Protein AF-A0A926VTE9-F1 (afdb_monomer_lite)

Foldseek 3Di:
DDDDDDDDDPDPPPPVVVVVVVVVVVVVVVDLPWDKWKWFWPDWDFDPVPATTWTWIATPVGDIDIDGPPQDPVNNVQCVVQVVPVRMKMFTDSDDDCVSVVPVPPIHHDD

Sequence (111 aa):
MTKQKSPNNQQDQTLHSSAEALEASQAREAGSQFEWHTGRIIRLGHFEIAGGRQVTIIWDEGGVMSQQGEITDEQWEIFKLAFMTTGRLAVLSDQEGEKWMRDYRFLEVIR

Radius of gyration: 24.82 Å; chains: 1; bounding box: 50×41×81 Å

pLDDT: mean 79.17, std 21.94, range [33.84, 98.06]

Secondary structure (DSSP, 8-state):
-----PPP--SSHHHHHHHHHHHHHHHHHT----EEEEEEEEEEEEETTTTEEEEEEEETTS-EEEEES---HHHHHHHHHHHHTTSEEEEEE--TTTGGGG-TTSEEE--

Structure (mmCIF, N/CA/C/O backbone):
data_AF-A0A926VTE9-F1
#
_entry.id   AF-A0A926VTE9-F1
#
loop_
_atom_site.group_PDB
_atom_site.id
_atom_site.type_symbol
_atom_site.label_atom_id
_atom_site.label_alt_id
_atom_site.label_comp_id
_atom_site.label_asym_id
_atom_site.label_entity_id
_atom_site.label_seq_id
_atom_site.pdbx_PDB_ins_code
_atom_site.Cartn_x
_atom_site.Cartn_y
_atom_site.Cartn_z
_atom_site.occupancy
_atom_site.B_iso_or_equiv
_atom_site.auth_seq_id
_atom_site.auth_comp_id
_atom_site.auth_asym_id
_atom_site.auth_atom_id
_atom_site.pdbx_PDB_model_num
ATOM 1 N N . MET A 1 1 ? -34.896 27.166 63.805 1.00 34.34 1 MET A N 1
ATOM 2 C CA . MET A 1 1 ? -35.304 28.311 62.953 1.00 34.34 1 MET A CA 1
ATOM 3 C C . MET A 1 1 ? -34.036 29.129 62.695 1.00 34.34 1 MET A C 1
ATOM 5 O O . MET A 1 1 ? -33.396 29.446 63.678 1.00 34.34 1 MET A O 1
ATOM 9 N N . THR A 1 2 ? -33.524 29.419 61.493 1.00 37.31 2 THR A N 1
ATOM 10 C CA . THR A 1 2 ? -34.094 29.373 60.137 1.00 37.31 2 THR A CA 1
ATOM 11 C C . THR A 1 2 ? -32.965 29.408 59.085 1.00 37.31 2 THR A C 1
ATOM 13 O O . THR A 1 2 ? -32.093 30.262 59.152 1.00 37.31 2 THR A O 1
ATOM 16 N N . LYS A 1 3 ? -33.042 28.459 58.142 1.00 34.56 3 LYS A N 1
ATOM 17 C CA . LYS A 1 3 ? -32.695 28.429 56.702 1.00 34.56 3 LYS A CA 1
ATOM 18 C C . LYS A 1 3 ? -31.536 29.263 56.108 1.00 34.56 3 LYS A C 1
ATOM 20 O O . LYS A 1 3 ? -31.559 30.489 56.086 1.00 34.56 3 LYS A O 1
ATOM 25 N N . GLN A 1 4 ? -30.658 28.511 55.430 1.00 40.50 4 GLN A N 1
ATOM 26 C CA . GLN A 1 4 ? -29.843 28.879 54.263 1.00 40.50 4 GLN A CA 1
ATOM 27 C C . GLN A 1 4 ? -30.637 29.651 53.190 1.00 40.50 4 GLN A C 1
ATOM 29 O O . GLN A 1 4 ? -31.796 29.332 52.917 1.00 40.50 4 GLN A O 1
ATOM 34 N N . LYS A 1 5 ? -29.966 30.583 52.501 1.00 34.06 5 LYS A N 1
ATOM 35 C CA . LYS A 1 5 ? -30.336 31.056 51.159 1.00 34.06 5 LYS A CA 1
ATOM 36 C C . LYS A 1 5 ? -29.174 30.772 50.205 1.00 34.06 5 LYS A C 1
ATOM 38 O O . LYS A 1 5 ? -28.068 31.258 50.418 1.00 34.06 5 LYS A O 1
ATOM 43 N N . SER A 1 6 ? -29.453 29.950 49.200 1.00 33.84 6 SER A N 1
ATOM 44 C CA . SER A 1 6 ? -28.560 29.540 48.114 1.00 33.84 6 SER A CA 1
ATOM 45 C C . SER A 1 6 ? -28.302 30.682 47.120 1.00 33.84 6 SER A C 1
ATOM 47 O O . SER A 1 6 ? -29.210 31.491 46.901 1.00 33.84 6 SER A O 1
ATOM 49 N N . PRO A 1 7 ? -27.125 30.739 46.469 1.00 39.66 7 PRO A N 1
ATOM 50 C CA . PRO A 1 7 ? -26.907 31.619 45.336 1.00 39.66 7 PRO A CA 1
ATOM 51 C C . PRO A 1 7 ? -27.489 31.033 44.041 1.00 39.66 7 PRO A C 1
ATOM 53 O O . PRO A 1 7 ? -27.451 29.833 43.775 1.00 39.66 7 PRO A O 1
ATOM 56 N N . ASN A 1 8 ? -28.046 31.959 43.274 1.00 47.66 8 ASN A N 1
ATOM 57 C CA . ASN A 1 8 ? -28.547 31.874 41.913 1.00 47.66 8 ASN A CA 1
ATOM 58 C C . ASN A 1 8 ? -27.418 31.498 40.935 1.00 47.66 8 ASN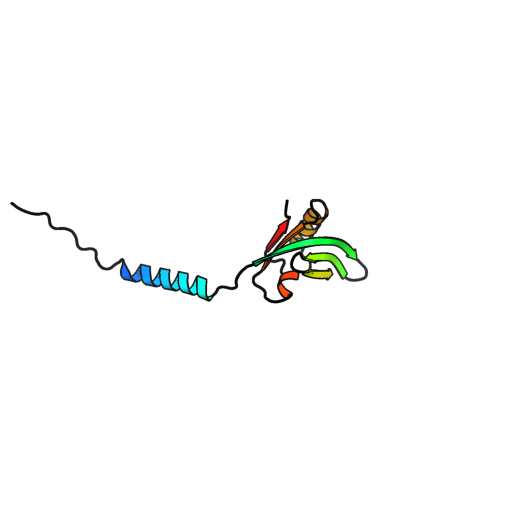 A C 1
ATOM 60 O O . ASN A 1 8 ? -26.433 32.227 40.879 1.00 47.66 8 ASN A O 1
ATOM 64 N N . ASN A 1 9 ? -27.555 30.412 40.166 1.00 41.41 9 ASN A N 1
ATOM 65 C CA . ASN A 1 9 ? -26.737 30.188 38.966 1.00 41.41 9 ASN A CA 1
ATOM 66 C C . ASN A 1 9 ? -27.458 29.248 37.987 1.00 41.41 9 ASN A C 1
ATOM 68 O O . ASN A 1 9 ? -27.152 28.065 37.872 1.00 41.41 9 ASN A O 1
ATOM 72 N N . GLN A 1 10 ? -28.481 29.772 37.317 1.00 45.03 10 GLN A N 1
ATOM 73 C CA . GLN A 1 10 ? -29.238 29.064 36.286 1.00 45.03 10 GLN A CA 1
ATOM 74 C C . GLN A 1 10 ? -29.273 29.944 35.036 1.00 45.03 10 GLN A C 1
ATOM 76 O O . GLN A 1 10 ? -30.275 30.593 34.762 1.00 45.03 10 GLN A O 1
ATOM 81 N N . GLN A 1 11 ? -28.148 30.040 34.323 1.00 46.34 11 GLN A N 1
ATOM 82 C CA . GLN A 1 11 ? -28.125 30.657 32.987 1.00 46.34 11 GLN A CA 1
ATOM 83 C C . GLN A 1 11 ? -26.945 30.235 32.092 1.00 46.34 11 GLN A C 1
ATOM 85 O O . GLN A 1 11 ? -27.033 30.432 30.888 1.00 46.34 11 GLN A O 1
ATOM 90 N N . ASP A 1 12 ? -25.918 29.552 32.614 1.00 44.00 12 ASP A N 1
ATOM 91 C CA . ASP A 1 12 ? -24.767 29.112 31.796 1.00 44.00 12 ASP A CA 1
ATOM 92 C C . ASP A 1 12 ? -24.866 27.691 31.205 1.00 44.00 12 ASP A C 1
ATOM 94 O O . ASP A 1 12 ? -24.082 27.322 30.337 1.00 44.00 12 ASP A O 1
ATOM 98 N N . GLN A 1 13 ? -25.818 26.857 31.634 1.00 46.22 13 GLN A N 1
ATOM 99 C CA . GLN A 1 13 ? -25.789 25.423 31.283 1.00 46.22 13 GLN A CA 1
ATOM 100 C C . GLN A 1 13 ? -26.503 25.055 29.969 1.00 46.22 13 GLN A C 1
ATOM 102 O O . GLN A 1 13 ? -26.255 23.987 29.408 1.00 46.22 13 GLN A O 1
ATOM 107 N N . THR A 1 14 ? -27.369 25.923 29.440 1.00 45.81 14 THR A N 1
ATOM 108 C CA . THR A 1 14 ? -28.173 25.622 28.239 1.00 45.81 14 THR A CA 1
ATOM 109 C C . THR A 1 14 ? -27.521 26.030 26.917 1.00 45.81 14 THR A C 1
ATOM 111 O O . THR A 1 14 ? -27.858 25.452 25.889 1.00 45.81 14 THR A O 1
ATOM 114 N N . LEU A 1 15 ? -26.581 26.983 26.915 1.00 42.84 15 LEU A N 1
ATOM 115 C CA . LEU A 1 15 ? -25.906 27.431 25.686 1.00 42.84 15 LEU A CA 1
ATOM 116 C C . LEU A 1 15 ? -24.766 26.488 25.272 1.00 42.84 15 LEU A C 1
ATOM 118 O O . LEU A 1 15 ? -24.668 26.132 24.100 1.00 42.84 15 LEU A O 1
ATOM 122 N N . HIS A 1 16 ? -23.972 26.013 26.236 1.00 41.97 16 HIS A N 1
ATOM 123 C CA . HIS A 1 16 ? -22.866 25.082 25.980 1.00 41.97 16 HIS A CA 1
ATOM 124 C C . HIS A 1 16 ? -23.344 23.715 25.473 1.00 41.97 16 HIS A C 1
ATOM 126 O O . HIS A 1 16 ? -22.841 23.224 24.467 1.00 41.97 16 HIS A O 1
ATOM 132 N N . SER A 1 17 ? -24.415 23.175 26.066 1.00 48.78 17 SER A N 1
ATOM 133 C CA . SER A 1 17 ? -24.990 21.886 25.653 1.00 48.78 17 SER A CA 1
ATOM 134 C C . SER A 1 17 ? -25.514 21.893 24.209 1.00 48.78 17 SER A C 1
ATOM 136 O O . SER A 1 17 ? -25.524 20.856 23.556 1.00 48.78 17 SER A O 1
ATOM 138 N N . SER A 1 18 ? -25.948 23.053 23.700 1.00 53.38 18 SER A N 1
ATOM 139 C CA . SER A 1 18 ? -26.426 23.204 22.320 1.00 53.38 18 SER A CA 1
ATOM 140 C C . SER A 1 18 ? -25.266 23.300 21.330 1.00 53.38 18 SER A C 1
ATOM 142 O O . SER A 1 18 ? -25.313 22.669 20.279 1.00 53.38 18 SER A O 1
ATOM 144 N N . ALA A 1 19 ? -24.200 24.027 21.685 1.00 54.44 19 ALA A N 1
ATOM 145 C CA . ALA A 1 19 ? -22.995 24.133 20.867 1.00 54.44 19 ALA A CA 1
ATOM 146 C C . ALA A 1 19 ? -22.264 22.786 20.761 1.00 54.44 19 ALA A C 1
ATOM 148 O O . ALA A 1 19 ? -22.000 22.342 19.653 1.00 54.44 19 ALA A O 1
ATOM 149 N N . GLU A 1 20 ? -22.050 22.082 21.877 1.00 51.91 20 GLU A N 1
ATOM 150 C CA . GLU A 1 20 ? -21.415 20.755 21.883 1.00 51.91 20 GLU A CA 1
ATOM 151 C C . GLU A 1 20 ? -22.276 19.697 21.175 1.00 51.91 20 GLU A C 1
ATOM 153 O O . GLU A 1 20 ? -21.745 18.830 20.485 1.00 51.91 20 GLU A O 1
ATOM 158 N N . ALA A 1 21 ? -23.609 19.772 21.278 1.00 51.66 21 ALA A N 1
ATOM 159 C CA . ALA A 1 21 ? -24.502 18.873 20.546 1.00 51.66 21 ALA A CA 1
ATOM 160 C C . ALA A 1 21 ? -24.534 19.170 19.039 1.00 51.66 21 ALA A C 1
ATOM 162 O O . ALA A 1 21 ? -24.610 18.233 18.247 1.00 51.66 21 ALA A O 1
ATOM 163 N N . LEU A 1 22 ? -24.449 20.439 18.629 1.00 51.97 22 LEU A N 1
ATOM 164 C CA . LEU A 1 22 ? -24.323 20.845 17.225 1.00 51.97 22 LEU A CA 1
ATOM 165 C C . LEU A 1 22 ? -22.946 20.506 16.653 1.00 51.97 22 LEU A C 1
ATOM 167 O O . LEU A 1 22 ? -22.871 20.127 15.494 1.00 51.97 22 LEU A O 1
ATOM 171 N N . GLU A 1 23 ? -21.882 20.599 17.445 1.00 52.44 23 GLU A N 1
ATOM 172 C CA . GLU A 1 23 ? -20.511 20.267 17.046 1.00 52.44 23 GLU A CA 1
ATOM 173 C C . GLU A 1 23 ? -20.315 18.745 16.976 1.00 52.44 23 GLU A C 1
ATOM 175 O O . GLU A 1 23 ? -19.758 18.238 16.008 1.00 52.44 23 GLU A O 1
ATOM 180 N N . ALA A 1 24 ? -20.888 17.985 17.917 1.00 52.69 24 ALA A N 1
ATOM 181 C CA . ALA A 1 24 ? -20.933 16.524 17.868 1.00 52.69 24 ALA A CA 1
ATOM 182 C C . ALA A 1 24 ? -21.866 15.994 16.765 1.00 52.69 24 ALA A C 1
ATOM 184 O O . ALA A 1 24 ? -21.597 14.932 16.207 1.00 52.69 24 ALA A O 1
ATOM 185 N N . SER A 1 25 ? -22.948 16.710 16.439 1.00 47.53 25 SER A N 1
ATOM 186 C CA . SER A 1 25 ? -23.824 16.363 15.310 1.00 47.53 25 SER A CA 1
ATOM 187 C C . SER A 1 25 ? -23.177 16.732 13.978 1.00 47.53 25 SER A C 1
ATOM 189 O O . SER A 1 25 ? -23.149 15.885 13.102 1.00 47.53 25 SER A O 1
ATOM 191 N N . GLN A 1 26 ? -22.516 17.887 13.856 1.00 49.59 26 GLN A N 1
ATOM 192 C CA . GLN A 1 26 ? -21.729 18.241 12.666 1.00 49.59 26 GLN A CA 1
ATOM 193 C C . GLN A 1 26 ? -20.512 17.327 12.479 1.00 49.59 26 GLN A C 1
ATOM 195 O O . GLN A 1 26 ? -20.212 16.959 11.351 1.00 49.59 26 GLN A O 1
ATOM 200 N N . ALA A 1 27 ? -19.853 16.878 13.552 1.00 52.09 27 ALA A N 1
ATOM 201 C CA . ALA A 1 27 ? -18.784 15.878 13.482 1.00 52.09 27 ALA A CA 1
ATOM 202 C C . ALA A 1 27 ? -19.296 14.479 13.088 1.00 52.09 27 ALA A C 1
ATOM 204 O O . ALA A 1 27 ? -18.544 13.680 12.536 1.00 52.09 27 ALA A O 1
ATOM 205 N N . ARG A 1 28 ? -20.576 14.177 13.353 1.00 49.19 28 ARG A N 1
ATOM 206 C CA . ARG A 1 28 ? -21.251 12.946 12.908 1.00 49.19 28 ARG A CA 1
ATOM 207 C C . ARG A 1 28 ? -21.836 13.066 11.494 1.00 49.19 28 ARG A C 1
ATOM 209 O O . ARG A 1 28 ? -21.864 12.071 10.781 1.00 49.19 28 ARG A O 1
ATOM 216 N N . GLU A 1 29 ? -22.278 14.257 11.088 1.00 49.06 29 GLU A N 1
ATOM 217 C CA . GLU A 1 29 ? -22.874 14.568 9.777 1.00 49.06 29 GLU A CA 1
ATOM 218 C C . GLU A 1 29 ? -21.825 14.903 8.703 1.00 49.06 29 GLU A C 1
ATOM 220 O O . GLU A 1 29 ? -22.077 14.687 7.523 1.00 49.06 29 GLU A O 1
ATOM 225 N N . ALA A 1 30 ? -20.622 15.340 9.089 1.00 52.25 30 ALA A N 1
ATOM 226 C CA . ALA A 1 30 ? -19.451 15.455 8.210 1.00 52.25 30 ALA A CA 1
ATOM 227 C C . ALA A 1 30 ? -18.680 14.123 8.081 1.00 52.25 30 ALA A C 1
ATOM 229 O O . ALA A 1 30 ? -17.503 14.110 7.722 1.00 52.25 30 ALA A O 1
ATOM 230 N N . GLY A 1 31 ? -19.327 13.013 8.447 1.00 51.53 31 GLY A N 1
ATOM 231 C CA . GLY A 1 31 ? -18.727 11.697 8.606 1.00 51.53 31 GLY A CA 1
ATOM 232 C C . GLY A 1 31 ? -18.428 11.022 7.278 1.00 51.53 31 GLY A C 1
ATOM 233 O O . GLY A 1 31 ? -19.167 10.132 6.860 1.00 51.53 31 GLY A O 1
ATOM 234 N N . SER A 1 32 ? -17.307 11.371 6.655 1.00 63.00 32 SER A N 1
ATOM 235 C CA . SER A 1 32 ? -16.636 10.390 5.815 1.00 63.00 32 SER A CA 1
ATOM 236 C C . SER A 1 32 ? -16.236 9.227 6.736 1.00 63.00 32 SER A C 1
ATOM 238 O O . SER A 1 32 ? -15.462 9.413 7.681 1.00 63.00 32 SER A O 1
ATOM 240 N N . GLN A 1 33 ? -16.850 8.054 6.562 1.00 81.44 33 GLN A N 1
ATOM 241 C CA . GLN A 1 33 ? -16.523 6.885 7.377 1.00 81.44 33 GLN A CA 1
ATOM 242 C C . GLN A 1 33 ? -15.119 6.438 6.990 1.00 81.44 33 GLN A C 1
ATOM 244 O O . GLN A 1 33 ? -14.911 5.889 5.915 1.00 81.44 33 GLN A O 1
ATOM 249 N N . PHE A 1 34 ? -14.145 6.742 7.843 1.00 88.81 34 PHE A N 1
ATOM 250 C CA . PHE A 1 34 ? -12.797 6.236 7.662 1.00 88.81 34 PHE A CA 1
ATOM 251 C C . PHE A 1 34 ? -12.791 4.730 7.921 1.00 88.81 34 PHE A C 1
ATOM 253 O O . PHE A 1 34 ? -13.151 4.280 9.012 1.00 88.81 34 PHE A O 1
ATOM 260 N N . GLU A 1 35 ? -12.345 3.970 6.931 1.00 92.19 35 GLU A N 1
ATOM 261 C CA . GLU A 1 35 ? -12.229 2.521 6.977 1.00 92.19 35 GLU A CA 1
ATOM 262 C C . GLU A 1 35 ? -10.765 2.100 6.823 1.00 92.19 35 GLU A C 1
ATOM 264 O O . GLU A 1 35 ? -9.984 2.704 6.082 1.00 92.19 35 GLU A O 1
ATOM 269 N N . TRP A 1 36 ? -10.382 1.069 7.579 1.00 94.44 36 TRP A N 1
ATOM 270 C CA . TRP A 1 36 ? -9.074 0.438 7.449 1.00 94.44 36 TRP A CA 1
ATOM 271 C C . TRP A 1 36 ? -9.143 -0.653 6.394 1.00 94.44 36 TRP A C 1
ATOM 273 O O . TRP A 1 36 ? -9.915 -1.599 6.538 1.00 94.44 36 TRP A O 1
ATOM 283 N N . HIS A 1 37 ? -8.268 -0.553 5.401 1.00 95.38 37 HIS A N 1
ATOM 284 C CA . HIS A 1 37 ? -8.085 -1.566 4.376 1.00 95.38 37 HIS A CA 1
ATOM 285 C C . HIS A 1 37 ? -6.711 -2.194 4.495 1.00 95.38 37 HIS A C 1
ATOM 287 O O . HIS A 1 37 ? -5.711 -1.492 4.669 1.00 95.38 37 HIS A O 1
ATOM 293 N N . THR A 1 38 ? -6.641 -3.516 4.396 1.00 97.31 38 THR A N 1
ATOM 294 C CA . THR A 1 38 ? -5.391 -4.250 4.631 1.00 97.31 38 THR A CA 1
ATOM 295 C C . THR A 1 38 ? -4.941 -4.990 3.388 1.00 97.31 38 THR A C 1
ATOM 297 O O . THR A 1 38 ? -5.743 -5.501 2.614 1.00 97.31 38 THR A O 1
ATOM 300 N N . GLY A 1 39 ? -3.632 -5.039 3.164 1.00 97.19 39 GLY A N 1
ATOM 301 C CA . GLY A 1 39 ? -3.099 -5.649 1.955 1.00 97.19 39 GLY A CA 1
ATOM 302 C C . GLY A 1 39 ? -1.673 -6.136 2.101 1.00 97.19 39 GLY A C 1
ATOM 303 O O . GLY A 1 39 ? -1.025 -5.995 3.143 1.00 97.19 39 GLY A O 1
ATOM 304 N N . ARG A 1 40 ? -1.176 -6.733 1.020 1.00 97.69 40 ARG A N 1
ATOM 305 C CA . ARG A 1 40 ? 0.172 -7.281 0.918 1.00 97.69 40 ARG A CA 1
ATOM 306 C C . ARG A 1 40 ? 0.897 -6.735 -0.300 1.00 97.69 40 ARG A C 1
ATOM 308 O O . ARG A 1 40 ? 0.421 -6.871 -1.426 1.00 97.69 40 ARG A O 1
ATOM 315 N N . ILE A 1 41 ? 2.098 -6.207 -0.090 1.00 97.44 41 ILE A N 1
ATOM 316 C CA . ILE A 1 41 ? 3.004 -5.846 -1.181 1.00 97.44 41 ILE A CA 1
ATOM 317 C C . ILE A 1 41 ? 3.548 -7.126 -1.804 1.00 97.44 41 ILE A C 1
ATOM 319 O O . ILE A 1 41 ? 4.216 -7.924 -1.145 1.00 97.44 41 ILE A O 1
ATOM 323 N N . ILE A 1 42 ? 3.285 -7.303 -3.094 1.00 96.31 42 ILE A N 1
ATOM 324 C CA . ILE A 1 42 ? 3.799 -8.427 -3.886 1.00 96.31 42 ILE A CA 1
ATOM 325 C C . ILE A 1 42 ? 4.926 -8.013 -4.830 1.00 96.31 42 ILE A C 1
ATOM 327 O O . ILE A 1 42 ? 5.685 -8.862 -5.294 1.00 96.31 42 ILE A O 1
ATOM 331 N N . ARG A 1 43 ? 5.058 -6.713 -5.116 1.00 94.81 43 ARG A N 1
ATOM 332 C CA . ARG A 1 43 ? 6.119 -6.176 -5.968 1.00 94.81 43 ARG A CA 1
ATOM 333 C C . ARG A 1 43 ? 6.518 -4.782 -5.516 1.00 94.81 43 ARG A C 1
ATOM 335 O O . ARG A 1 43 ? 5.657 -3.948 -5.250 1.00 94.81 43 ARG A O 1
ATOM 342 N N . LEU A 1 44 ? 7.821 -4.532 -5.506 1.00 95.44 44 LEU A N 1
ATOM 343 C CA . LEU A 1 44 ? 8.414 -3.233 -5.227 1.00 95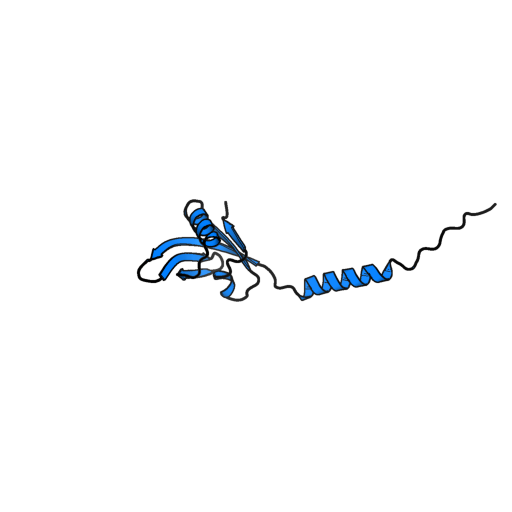.44 44 LEU A CA 1
ATOM 344 C C . LEU A 1 44 ? 9.626 -3.046 -6.150 1.00 95.44 44 LEU A C 1
ATOM 346 O O . LEU A 1 44 ? 10.431 -3.966 -6.290 1.00 95.44 44 LEU A O 1
ATOM 350 N N . GLY A 1 45 ? 9.754 -1.898 -6.814 1.00 92.88 45 GLY A N 1
ATOM 351 C CA . GLY A 1 45 ? 10.872 -1.649 -7.730 1.00 92.88 45 GLY A CA 1
ATOM 352 C C . GLY A 1 45 ? 11.017 -0.194 -8.165 1.00 92.88 45 GLY A C 1
ATOM 353 O O . GLY A 1 45 ? 10.142 0.627 -7.920 1.00 92.88 45 GLY A O 1
ATOM 354 N N . HIS A 1 46 ? 12.131 0.126 -8.821 1.00 88.00 46 HIS A N 1
ATOM 355 C CA . HIS A 1 46 ? 12.396 1.441 -9.404 1.00 88.00 46 HIS A CA 1
ATOM 356 C C . HIS A 1 46 ? 12.742 1.278 -10.887 1.00 88.00 46 HIS A C 1
ATOM 358 O O . HIS A 1 46 ? 13.668 0.538 -11.219 1.00 88.00 46 HIS A O 1
ATOM 364 N N . PHE A 1 47 ? 12.005 1.948 -11.773 1.00 82.00 47 PHE A N 1
ATOM 365 C CA . PHE A 1 47 ? 12.166 1.833 -13.224 1.00 82.00 47 PHE A CA 1
ATOM 366 C C . PHE A 1 47 ? 12.561 3.182 -13.824 1.00 82.00 47 PHE A C 1
ATOM 368 O O . PHE A 1 47 ? 11.727 4.067 -14.009 1.00 82.00 47 PHE A O 1
ATOM 375 N N . GLU A 1 48 ? 13.842 3.332 -14.163 1.00 69.69 48 GLU A N 1
ATOM 376 C CA . GLU A 1 48 ? 14.398 4.599 -14.665 1.00 69.69 48 GLU A CA 1
ATOM 377 C C . GLU A 1 48 ? 13.844 5.009 -16.037 1.00 69.69 48 GLU A C 1
ATOM 379 O O . GLU A 1 48 ? 13.674 6.191 -16.306 1.00 69.69 48 GLU A O 1
ATOM 384 N N . ILE A 1 49 ? 13.494 4.041 -16.890 1.00 69.50 49 ILE A N 1
ATOM 385 C CA . ILE A 1 49 ? 13.061 4.298 -18.275 1.00 69.50 49 ILE A CA 1
ATOM 386 C C . ILE A 1 49 ? 11.587 4.743 -18.343 1.00 69.50 49 ILE A C 1
ATOM 388 O O . ILE A 1 49 ? 11.192 5.445 -19.268 1.00 69.50 49 ILE A O 1
ATOM 392 N N . ALA A 1 50 ? 10.769 4.349 -17.362 1.00 62.72 50 ALA A N 1
ATOM 393 C CA . ALA A 1 50 ? 9.316 4.540 -17.377 1.00 62.72 50 ALA A CA 1
ATOM 394 C C . ALA A 1 50 ? 8.792 5.418 -16.224 1.00 62.72 50 ALA A C 1
ATOM 396 O O . ALA A 1 50 ? 7.585 5.493 -16.013 1.00 62.72 50 ALA A O 1
ATOM 397 N N . GLY A 1 51 ? 9.668 6.091 -15.475 1.00 64.00 51 GLY A N 1
ATOM 398 C CA . GLY A 1 51 ? 9.243 7.133 -14.534 1.00 64.00 51 GLY A CA 1
ATOM 399 C C . GLY A 1 51 ? 9.076 6.688 -13.080 1.00 64.00 51 GLY A C 1
ATOM 400 O O . GLY A 1 51 ? 8.087 7.032 -12.438 1.00 64.00 51 GLY A O 1
ATOM 401 N N . GLY A 1 52 ? 10.065 5.980 -12.531 1.00 86.44 52 GLY A N 1
ATOM 402 C CA . GLY A 1 52 ? 10.338 6.008 -11.092 1.00 86.44 52 GLY A CA 1
ATOM 403 C C . GLY A 1 52 ? 9.857 4.797 -10.295 1.00 86.44 52 GLY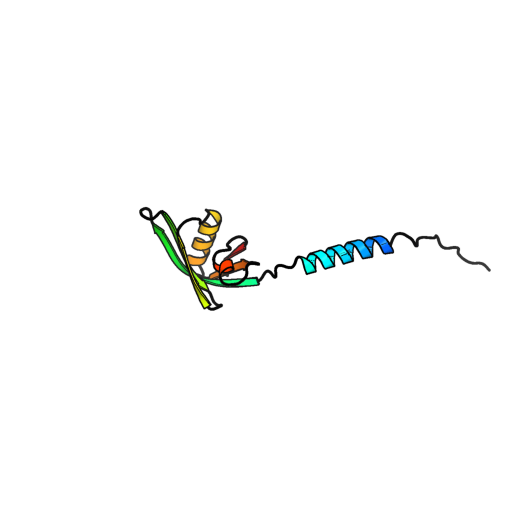 A C 1
ATOM 404 O O . GLY A 1 52 ? 9.911 3.653 -10.751 1.00 86.44 52 GLY A O 1
ATOM 405 N N . ARG A 1 53 ? 9.477 5.051 -9.040 1.00 94.56 53 ARG A N 1
ATOM 406 C CA . ARG A 1 53 ? 9.092 4.033 -8.051 1.00 94.56 53 ARG A CA 1
ATOM 407 C C . ARG A 1 53 ? 7.814 3.315 -8.465 1.00 94.56 53 ARG A C 1
ATOM 409 O O . ARG A 1 53 ? 6.873 3.952 -8.926 1.00 94.56 53 ARG A O 1
ATOM 416 N N . GLN A 1 54 ? 7.774 2.004 -8.254 1.00 95.00 54 GLN A N 1
ATOM 417 C CA . GLN A 1 54 ? 6.616 1.157 -8.498 1.00 95.00 54 GLN A CA 1
ATOM 418 C C . GLN A 1 54 ? 6.334 0.263 -7.290 1.00 95.00 54 GLN A C 1
ATOM 420 O O . GLN A 1 54 ? 7.245 -0.356 -6.735 1.00 95.00 54 GLN A O 1
ATOM 425 N N . VAL A 1 55 ? 5.051 0.139 -6.953 1.00 96.25 55 VAL A N 1
ATOM 426 C CA . VAL A 1 55 ? 4.523 -0.800 -5.961 1.00 96.25 55 VAL A CA 1
ATOM 427 C C . VAL A 1 55 ? 3.335 -1.567 -6.543 1.00 96.25 55 VAL A C 1
ATOM 429 O O . VAL A 1 55 ? 2.558 -1.034 -7.339 1.00 96.25 55 VAL A O 1
ATOM 432 N N . THR A 1 56 ? 3.195 -2.834 -6.164 1.00 97.25 56 THR A N 1
ATOM 433 C CA . THR A 1 56 ? 1.998 -3.635 -6.435 1.00 97.25 56 THR A CA 1
ATOM 434 C C . THR A 1 56 ? 1.519 -4.283 -5.145 1.00 97.25 56 THR A C 1
ATOM 436 O O . THR A 1 56 ? 2.296 -4.962 -4.468 1.00 97.25 56 THR A O 1
ATOM 439 N N . ILE A 1 57 ? 0.241 -4.080 -4.829 1.00 98.06 57 ILE A N 1
ATOM 440 C CA . ILE A 1 57 ? -0.422 -4.517 -3.600 1.00 98.06 57 ILE A CA 1
ATOM 441 C C . ILE A 1 57 ? -1.621 -5.388 -3.974 1.00 98.06 57 ILE A C 1
ATOM 443 O O . ILE A 1 57 ? -2.392 -5.036 -4.866 1.00 98.06 57 ILE A O 1
ATOM 447 N N . ILE A 1 58 ? -1.765 -6.523 -3.296 1.00 97.56 58 ILE A N 1
ATOM 448 C CA . ILE A 1 58 ? -3.007 -7.302 -3.278 1.00 97.56 58 ILE A CA 1
ATOM 449 C C . ILE A 1 58 ? -3.754 -6.929 -2.002 1.00 97.56 58 ILE A C 1
ATOM 451 O O . ILE A 1 58 ? -3.161 -7.001 -0.925 1.00 97.56 58 ILE A O 1
ATOM 455 N N . TRP A 1 59 ? -5.019 -6.542 -2.125 1.00 97.44 59 TRP A N 1
ATOM 456 C CA . TRP A 1 59 ? -5.860 -6.164 -0.990 1.00 97.44 59 TRP A CA 1
ATOM 457 C C . TRP A 1 59 ? -6.687 -7.346 -0.486 1.00 97.44 59 TRP A C 1
ATOM 459 O O . TRP A 1 59 ? -7.134 -8.178 -1.282 1.00 97.44 59 TRP A O 1
ATOM 469 N N . ASP A 1 60 ? -6.880 -7.422 0.829 1.00 96.12 60 ASP A N 1
ATOM 470 C CA . ASP A 1 60 ? -7.605 -8.509 1.493 1.00 96.12 60 ASP A CA 1
ATOM 471 C C . ASP A 1 60 ? -9.108 -8.469 1.155 1.00 96.12 60 ASP A C 1
ATOM 473 O O . ASP A 1 60 ? -9.747 -9.514 1.037 1.00 96.12 60 ASP A O 1
ATOM 477 N N . GLU A 1 61 ? -9.654 -7.274 0.910 1.00 92.62 61 GLU A N 1
ATOM 4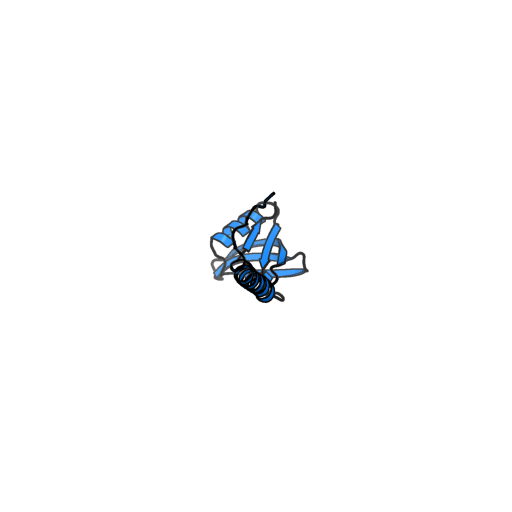78 C CA . GLU A 1 61 ? -11.021 -7.027 0.430 1.00 92.62 61 GLU A CA 1
ATOM 479 C C . GLU A 1 61 ? -11.236 -7.508 -1.018 1.00 92.62 61 GLU A C 1
ATOM 481 O O . GLU A 1 61 ? -12.364 -7.554 -1.513 1.00 92.62 61 GLU A O 1
ATOM 486 N N . GLY A 1 62 ? -10.156 -7.906 -1.694 1.00 87.50 62 GLY A N 1
ATOM 487 C CA . GLY A 1 62 ? -10.135 -8.273 -3.098 1.00 87.50 62 GLY A CA 1
ATOM 488 C C . GLY A 1 62 ? -9.695 -7.111 -3.983 1.00 87.50 62 GLY A C 1
ATOM 489 O O . GLY A 1 62 ? -10.039 -5.952 -3.771 1.00 87.50 62 GLY A O 1
ATOM 490 N N . GLY A 1 63 ? -8.914 -7.440 -5.009 1.00 90.06 63 GLY A N 1
ATOM 491 C CA . GLY A 1 63 ? -8.363 -6.465 -5.945 1.00 90.06 63 GLY A CA 1
ATOM 492 C C . GLY A 1 63 ? -6.840 -6.411 -5.909 1.00 90.06 63 GLY A C 1
ATOM 493 O O . GLY A 1 63 ? -6.182 -6.796 -4.940 1.00 90.06 63 GLY A O 1
ATOM 494 N N . VAL A 1 64 ? -6.271 -5.950 -7.020 1.00 94.44 64 VAL A N 1
ATOM 495 C CA . VAL A 1 64 ? -4.830 -5.748 -7.168 1.00 94.44 64 VAL A CA 1
ATOM 496 C C . VAL A 1 64 ? -4.611 -4.328 -7.639 1.00 94.44 64 VAL A C 1
ATOM 498 O O . VAL A 1 64 ? -5.107 -3.929 -8.691 1.00 94.44 64 VAL A O 1
ATOM 501 N N . MET A 1 65 ? -3.829 -3.577 -6.880 1.00 95.06 65 MET A N 1
ATOM 502 C CA . MET A 1 65 ? -3.448 -2.224 -7.238 1.00 95.06 65 MET A CA 1
ATOM 503 C C . MET A 1 65 ? -1.972 -2.214 -7.624 1.00 95.06 65 MET A C 1
ATOM 505 O O . MET A 1 65 ? -1.113 -2.693 -6.888 1.00 95.06 65 MET A O 1
ATOM 509 N N . SER A 1 66 ? -1.678 -1.666 -8.803 1.00 94.44 66 SER A N 1
ATOM 510 C CA . SER A 1 66 ? -0.321 -1.325 -9.221 1.00 94.44 66 SER A CA 1
ATOM 511 C C . SER A 1 66 ? -0.228 0.184 -9.418 1.00 94.44 66 SER A C 1
ATOM 513 O O . SER A 1 66 ? -1.037 0.785 -10.135 1.00 94.44 66 SER A O 1
ATOM 515 N N . GLN A 1 67 ? 0.780 0.793 -8.802 1.00 93.31 67 GLN A N 1
ATOM 516 C CA . GLN A 1 67 ? 1.093 2.208 -8.942 1.00 93.31 67 GLN A CA 1
ATOM 517 C C . GLN A 1 67 ? 2.548 2.381 -9.333 1.00 93.31 67 GLN A C 1
ATOM 519 O O . GLN A 1 67 ? 3.430 1.745 -8.761 1.00 93.31 67 GLN A O 1
ATOM 524 N N . GLN A 1 68 ? 2.775 3.257 -10.303 1.00 93.25 68 GLN A N 1
ATOM 525 C CA . GLN A 1 68 ? 4.088 3.670 -10.756 1.00 93.25 68 GLN A CA 1
ATOM 526 C C . GLN A 1 68 ? 4.114 5.193 -10.833 1.00 93.25 68 GLN A C 1
ATOM 528 O O . GLN A 1 68 ? 3.189 5.786 -11.382 1.00 93.25 68 GLN A O 1
ATOM 533 N N . GLY A 1 69 ? 5.167 5.801 -10.293 1.00 89.94 69 GLY A N 1
ATOM 534 C CA . GLY A 1 69 ? 5.243 7.249 -10.133 1.00 89.94 69 GLY A CA 1
ATOM 535 C C . GLY A 1 69 ? 4.316 7.768 -9.028 1.00 89.94 69 GLY A C 1
ATOM 536 O O . GLY A 1 69 ? 3.543 7.016 -8.434 1.00 89.94 69 GLY A O 1
ATOM 537 N N . GLU A 1 70 ? 4.443 9.061 -8.721 1.00 89.94 70 GLU A N 1
ATOM 538 C CA . GLU A 1 70 ? 3.621 9.758 -7.712 1.00 89.94 70 GLU A CA 1
ATOM 539 C C . GLU A 1 70 ? 3.639 9.105 -6.315 1.00 89.94 70 GLU A C 1
ATOM 541 O O . GLU A 1 70 ? 2.693 9.226 -5.545 1.00 89.94 70 GLU A O 1
ATOM 546 N N . ILE A 1 71 ? 4.726 8.399 -5.986 1.00 93.25 71 ILE A N 1
ATOM 547 C CA . ILE A 1 71 ? 4.975 7.836 -4.655 1.00 93.25 71 ILE A CA 1
ATOM 548 C C . ILE A 1 71 ? 5.985 8.740 -3.954 1.00 93.25 71 ILE A C 1
ATOM 550 O O . ILE A 1 71 ? 7.133 8.850 -4.407 1.00 93.25 71 ILE A O 1
ATOM 554 N N . THR A 1 72 ? 5.572 9.369 -2.853 1.00 94.12 72 THR A N 1
ATOM 555 C CA . THR A 1 72 ? 6.449 10.257 -2.075 1.00 94.12 72 THR A CA 1
ATOM 556 C C . THR A 1 72 ? 7.583 9.482 -1.405 1.00 94.12 72 THR A C 1
ATOM 558 O O . THR A 1 72 ? 7.576 8.249 -1.351 1.00 94.12 72 THR A O 1
ATOM 561 N N . ASP A 1 73 ? 8.588 10.199 -0.901 1.00 95.12 73 ASP A N 1
ATOM 562 C CA . ASP A 1 73 ? 9.668 9.588 -0.123 1.00 95.12 73 ASP A CA 1
ATOM 563 C C . ASP A 1 73 ? 9.131 8.886 1.128 1.00 95.12 73 ASP A C 1
ATOM 565 O O . ASP A 1 73 ? 9.490 7.732 1.356 1.00 95.12 73 ASP A O 1
ATOM 569 N N . GLU A 1 74 ? 8.209 9.497 1.884 1.00 95.25 74 GLU A N 1
ATOM 570 C CA . GLU A 1 74 ? 7.667 8.855 3.091 1.00 95.25 74 GLU A CA 1
ATOM 571 C C . GLU A 1 74 ? 6.884 7.580 2.766 1.00 95.25 74 GLU A C 1
ATOM 573 O O . GLU A 1 74 ? 7.099 6.538 3.389 1.00 95.25 74 GLU A O 1
ATOM 578 N N . GLN A 1 75 ? 6.017 7.632 1.751 1.00 96.00 75 GLN A N 1
ATOM 579 C CA . GLN A 1 75 ? 5.251 6.466 1.302 1.00 96.00 75 GLN A CA 1
ATOM 580 C C . GLN A 1 75 ? 6.187 5.342 0.849 1.00 96.00 75 GLN A C 1
ATOM 582 O O . GLN A 1 75 ? 5.979 4.174 1.177 1.00 96.00 75 GLN A O 1
ATOM 587 N N . TRP A 1 76 ? 7.259 5.695 0.134 1.00 96.38 76 TRP A N 1
ATOM 588 C CA . TRP A 1 76 ? 8.246 4.732 -0.330 1.00 96.38 76 TRP A CA 1
ATOM 589 C C . TRP A 1 76 ? 8.987 4.036 0.811 1.00 96.38 76 TRP A C 1
ATOM 591 O O . TRP A 1 76 ? 9.183 2.820 0.755 1.00 96.38 76 TRP A O 1
ATOM 601 N N . GLU A 1 77 ? 9.384 4.770 1.852 1.00 96.62 77 GLU A N 1
ATOM 602 C CA . GLU A 1 77 ? 10.024 4.171 3.025 1.00 96.62 77 GLU A CA 1
ATOM 603 C C . GLU A 1 77 ? 9.090 3.190 3.741 1.00 96.62 77 GLU A C 1
ATOM 605 O O . GLU A 1 77 ? 9.523 2.097 4.116 1.00 96.62 77 GLU A O 1
ATOM 610 N N . ILE A 1 78 ? 7.800 3.519 3.857 1.00 96.31 78 ILE A N 1
ATOM 611 C CA . ILE A 1 78 ? 6.805 2.626 4.463 1.00 96.31 78 ILE A CA 1
ATOM 612 C C . ILE A 1 78 ? 6.604 1.371 3.605 1.00 96.31 78 ILE A C 1
ATOM 614 O O . ILE A 1 78 ? 6.602 0.259 4.137 1.00 96.31 78 ILE A O 1
ATOM 618 N N . PHE A 1 79 ? 6.525 1.510 2.277 1.00 97.06 79 PHE A N 1
ATOM 619 C CA . PHE A 1 79 ? 6.440 0.356 1.380 1.00 97.06 79 PHE A CA 1
ATOM 620 C C . PHE A 1 79 ? 7.676 -0.541 1.460 1.00 97.06 79 PHE A C 1
ATOM 622 O O . PHE A 1 79 ? 7.538 -1.763 1.522 1.00 97.06 79 PHE A O 1
ATOM 629 N N . LYS A 1 80 ? 8.885 0.032 1.511 1.00 96.50 80 LYS A N 1
ATOM 630 C CA . LYS A 1 80 ? 10.112 -0.747 1.730 1.00 96.50 80 LYS A CA 1
ATOM 631 C C . LYS A 1 80 ? 10.066 -1.482 3.064 1.00 96.50 80 LYS A C 1
ATOM 633 O O . LYS A 1 80 ? 10.360 -2.675 3.098 1.00 96.50 80 LYS A O 1
ATOM 638 N N . LEU A 1 81 ? 9.670 -0.803 4.140 1.00 96.50 81 LEU A N 1
ATOM 639 C CA . LEU A 1 81 ? 9.587 -1.407 5.466 1.00 96.50 81 LEU A CA 1
ATOM 640 C C . LEU A 1 81 ? 8.585 -2.569 5.496 1.00 96.50 81 LEU A C 1
ATOM 642 O O . LEU A 1 81 ? 8.932 -3.647 5.977 1.00 96.50 81 LEU A O 1
ATOM 646 N N . ALA A 1 82 ? 7.383 -2.393 4.941 1.00 96.56 82 ALA A N 1
ATOM 647 C CA . ALA A 1 82 ? 6.397 -3.466 4.822 1.00 96.56 82 ALA A CA 1
ATOM 648 C C . ALA A 1 82 ? 6.949 -4.635 3.998 1.00 96.56 82 ALA A C 1
ATOM 650 O O . ALA A 1 82 ? 6.933 -5.771 4.463 1.00 96.56 82 ALA A O 1
ATOM 651 N N . PHE A 1 83 ? 7.508 -4.367 2.814 1.00 96.19 83 PHE A N 1
ATOM 652 C CA . PHE A 1 83 ? 8.045 -5.399 1.923 1.00 96.19 83 PHE A CA 1
ATOM 653 C C . PHE A 1 83 ? 9.194 -6.204 2.553 1.00 96.19 83 PHE A C 1
ATOM 655 O O . PHE A 1 83 ? 9.272 -7.414 2.358 1.00 96.19 83 PHE A O 1
ATOM 662 N N . MET A 1 84 ? 10.066 -5.553 3.328 1.00 95.38 84 MET A N 1
ATOM 663 C CA . MET A 1 84 ? 11.205 -6.192 4.003 1.00 95.38 84 MET A CA 1
ATOM 664 C C . MET A 1 84 ? 10.826 -6.964 5.274 1.00 95.38 84 MET A C 1
ATOM 666 O O . MET A 1 84 ? 11.659 -7.703 5.796 1.00 95.38 84 MET A O 1
ATOM 670 N N . THR A 1 85 ? 9.611 -6.778 5.795 1.00 93.94 85 THR A N 1
ATOM 671 C CA . THR A 1 85 ? 9.158 -7.384 7.055 1.00 93.94 85 THR A CA 1
ATOM 672 C C . THR A 1 85 ? 8.075 -8.436 6.806 1.00 93.94 85 THR A C 1
ATOM 674 O O . THR A 1 85 ? 8.378 -9.542 6.365 1.00 93.94 85 THR A O 1
ATOM 677 N N . THR A 1 86 ? 6.809 -8.128 7.086 1.00 93.50 86 THR A N 1
ATOM 678 C CA . THR A 1 86 ? 5.677 -9.063 6.955 1.00 93.50 86 THR A CA 1
ATOM 679 C C . THR A 1 86 ? 5.125 -9.117 5.528 1.00 93.50 86 THR A C 1
ATOM 681 O O . THR A 1 86 ? 4.368 -10.024 5.165 1.00 93.50 86 THR A O 1
ATOM 684 N N . GLY A 1 87 ? 5.487 -8.132 4.707 1.00 94.81 87 GLY A N 1
ATOM 685 C CA . GLY A 1 87 ? 4.860 -7.827 3.431 1.00 94.81 87 GLY A CA 1
ATOM 686 C C . GLY A 1 87 ? 3.511 -7.123 3.573 1.00 94.81 87 GLY A C 1
ATOM 687 O O . GLY A 1 87 ? 2.927 -6.804 2.543 1.00 94.81 87 GLY A O 1
ATOM 688 N N . ARG A 1 88 ? 2.992 -6.904 4.792 1.00 97.31 88 ARG A N 1
ATOM 689 C CA . ARG A 1 88 ? 1.632 -6.399 5.026 1.00 97.31 88 ARG A CA 1
ATOM 690 C C . ARG A 1 88 ? 1.605 -4.920 5.394 1.00 97.31 88 ARG A C 1
ATOM 692 O O . ARG A 1 88 ? 2.494 -4.417 6.078 1.00 97.31 88 ARG A O 1
ATOM 699 N N . LEU A 1 89 ? 0.545 -4.252 4.963 1.00 97.19 89 LEU A N 1
ATOM 700 C CA . LEU A 1 89 ? 0.269 -2.847 5.248 1.00 97.19 89 LEU A CA 1
ATOM 701 C C . LEU A 1 89 ? -1.224 -2.623 5.487 1.00 97.19 89 LEU A C 1
ATOM 703 O O . LEU A 1 89 ? -2.048 -3.454 5.091 1.00 97.19 89 LEU A O 1
ATOM 707 N N . ALA A 1 90 ? -1.544 -1.480 6.081 1.00 96.38 90 ALA A N 1
ATOM 708 C CA . ALA A 1 90 ? -2.898 -0.962 6.159 1.00 96.38 90 ALA A CA 1
ATOM 709 C C . ALA A 1 90 ? -2.961 0.473 5.627 1.00 96.38 90 ALA A C 1
ATOM 711 O O . ALA A 1 90 ? -2.000 1.237 5.755 1.00 96.38 90 ALA A O 1
ATOM 712 N N . VAL A 1 91 ? -4.101 0.824 5.039 1.00 96.12 91 VAL A N 1
ATOM 713 C CA . VAL A 1 91 ? -4.459 2.185 4.646 1.00 96.12 91 VAL A CA 1
ATOM 714 C C . VAL A 1 91 ? -5.753 2.568 5.344 1.00 96.12 91 VAL A C 1
ATOM 716 O O . VAL A 1 91 ? -6.720 1.813 5.289 1.00 96.12 91 VAL A O 1
ATOM 719 N N . LEU A 1 92 ? -5.774 3.738 5.976 1.00 95.12 92 LEU A N 1
ATOM 720 C CA . LEU A 1 92 ? -6.997 4.349 6.484 1.00 95.12 92 LEU A CA 1
ATOM 721 C C . LEU A 1 92 ? -7.492 5.365 5.458 1.00 95.12 92 LEU A C 1
ATOM 723 O O . LEU A 1 92 ? -6.800 6.340 5.164 1.00 95.12 92 LEU A O 1
ATOM 727 N N . SER A 1 93 ? -8.683 5.141 4.914 1.00 93.88 93 SER A N 1
ATOM 728 C CA . SER A 1 93 ? -9.247 5.996 3.873 1.00 93.88 93 SER A CA 1
ATOM 729 C C . SER A 1 93 ? -10.717 6.259 4.124 1.00 93.88 93 SER A C 1
ATOM 731 O O . SER A 1 93 ? -11.429 5.433 4.678 1.00 93.88 93 SER A O 1
ATOM 733 N N . ASP A 1 94 ? -11.162 7.426 3.693 1.00 93.38 94 ASP A N 1
ATOM 734 C CA . ASP A 1 94 ? -12.564 7.807 3.640 1.00 93.38 94 ASP A CA 1
ATOM 735 C C . ASP A 1 94 ? -13.105 7.842 2.197 1.00 93.38 94 ASP A C 1
ATOM 737 O O . ASP A 1 94 ? -14.172 8.393 1.928 1.00 93.38 94 ASP A O 1
ATOM 741 N N . GLN A 1 95 ? -12.338 7.297 1.245 1.00 92.19 95 GLN A N 1
ATOM 742 C CA . GLN A 1 95 ? -12.676 7.266 -0.173 1.00 92.19 95 GLN A CA 1
ATOM 743 C C . GLN A 1 95 ? -13.482 6.014 -0.526 1.00 92.19 95 GLN A C 1
ATOM 745 O O . GLN A 1 95 ? -13.059 4.890 -0.280 1.00 92.19 95 GLN A O 1
ATOM 750 N N . GLU A 1 96 ? -14.596 6.199 -1.226 1.00 88.06 96 GLU A N 1
ATOM 751 C CA . GLU A 1 96 ? -15.440 5.091 -1.678 1.00 88.06 96 GLU A CA 1
ATOM 752 C C . GLU A 1 96 ? -14.876 4.352 -2.912 1.00 88.06 96 GLU A C 1
ATOM 754 O O . GLU A 1 96 ? -14.079 4.877 -3.705 1.00 88.06 96 GLU A O 1
ATOM 759 N N . GLY A 1 97 ? -15.373 3.132 -3.139 1.00 88.38 97 GLY A N 1
ATOM 760 C CA . GLY A 1 97 ? -15.111 2.350 -4.350 1.00 88.38 97 GLY A CA 1
ATOM 761 C C . GLY A 1 97 ? -13.718 1.729 -4.354 1.00 88.38 97 GLY A C 1
ATOM 762 O O . GLY A 1 97 ? -13.379 1.011 -3.431 1.00 88.38 97 GLY A O 1
ATOM 763 N N . GLU A 1 98 ? -12.921 1.972 -5.397 1.00 90.81 98 GLU A N 1
ATOM 764 C CA . GLU A 1 98 ? -11.525 1.493 -5.497 1.00 90.81 98 GLU A CA 1
ATOM 765 C C . GLU A 1 98 ? -10.500 2.612 -5.230 1.00 90.81 98 GLU A C 1
ATOM 767 O O . GLU A 1 98 ? -9.290 2.406 -5.325 1.00 90.81 98 GLU A O 1
ATOM 772 N N . LYS A 1 99 ? -10.964 3.832 -4.923 1.00 92.31 99 LYS A N 1
ATOM 773 C CA . LYS A 1 99 ? -10.091 5.007 -4.775 1.00 92.31 99 LYS A CA 1
ATOM 774 C C . LYS A 1 99 ? -9.211 4.932 -3.530 1.00 92.31 99 LYS A C 1
ATOM 776 O O . LYS A 1 99 ? -8.068 5.386 -3.583 1.00 92.31 99 LYS A O 1
ATOM 781 N N . TRP A 1 100 ? -9.704 4.317 -2.455 1.00 93.69 100 TRP A N 1
ATOM 782 C CA . TRP A 1 100 ? -8.943 4.096 -1.223 1.00 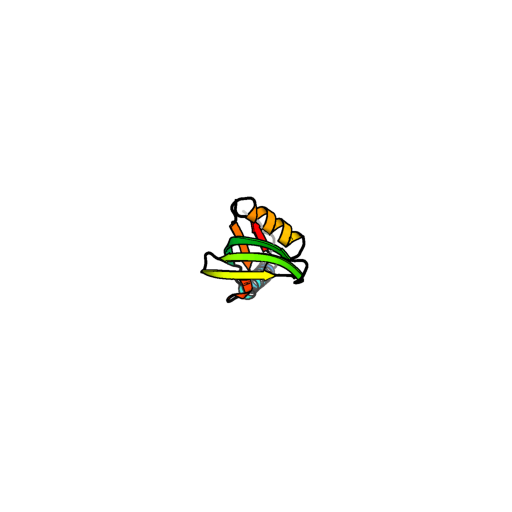93.69 100 TRP A CA 1
ATOM 783 C C . TRP A 1 100 ? -7.652 3.300 -1.460 1.00 93.69 100 TRP A C 1
ATOM 785 O O . TRP A 1 100 ? -6.660 3.517 -0.771 1.00 93.69 100 TRP A O 1
ATOM 795 N N . MET A 1 101 ? -7.598 2.450 -2.496 1.00 95.38 101 MET A N 1
ATOM 796 C CA . MET A 1 101 ? -6.416 1.637 -2.815 1.00 95.38 101 MET A CA 1
ATOM 797 C C . MET A 1 101 ? -5.180 2.470 -3.185 1.00 95.38 101 MET A C 1
ATOM 799 O O . MET A 1 101 ? -4.073 1.934 -3.213 1.00 95.38 101 MET A O 1
ATOM 803 N N . ARG A 1 102 ? -5.360 3.754 -3.521 1.00 94.06 102 ARG A N 1
ATOM 804 C CA . ARG A 1 102 ? -4.283 4.712 -3.836 1.00 94.06 102 ARG A CA 1
ATOM 805 C C . ARG A 1 102 ? -4.178 5.837 -2.806 1.00 94.06 102 ARG A C 1
ATOM 807 O O . ARG A 1 102 ? -3.393 6.766 -2.987 1.00 94.06 102 ARG A O 1
ATOM 814 N N . ASP A 1 103 ? -4.976 5.781 -1.748 1.00 94.19 103 ASP A N 1
ATOM 815 C CA . ASP A 1 103 ? -5.068 6.834 -0.752 1.00 94.19 103 ASP A CA 1
ATOM 816 C C . ASP A 1 103 ? -4.060 6.630 0.381 1.00 94.19 103 ASP A C 1
ATOM 818 O O . ASP A 1 103 ? -4.391 6.230 1.490 1.00 94.19 103 ASP A O 1
ATOM 822 N N . TYR A 1 104 ? -2.790 6.925 0.120 1.00 94.44 104 TYR A N 1
ATOM 823 C CA . TYR A 1 104 ? -1.733 6.750 1.121 1.00 94.44 104 TYR A CA 1
ATOM 824 C C . TYR A 1 104 ? -1.594 7.938 2.083 1.00 94.44 104 TYR A C 1
ATOM 826 O O . TYR A 1 104 ? -0.493 8.196 2.575 1.00 94.44 104 TYR A O 1
ATOM 834 N N . ARG A 1 105 ? -2.676 8.690 2.346 1.00 92.88 105 ARG A N 1
ATOM 835 C CA . ARG A 1 105 ? -2.671 9.758 3.365 1.00 92.88 105 ARG A CA 1
ATOM 836 C C . ARG A 1 105 ? -2.354 9.198 4.752 1.00 92.88 105 ARG A C 1
ATOM 838 O O . ARG A 1 105 ? -1.623 9.827 5.512 1.00 92.88 105 ARG A O 1
ATOM 845 N N . PHE A 1 106 ? -2.860 8.003 5.044 1.00 94.19 106 PHE A N 1
ATOM 846 C CA . PHE A 1 106 ? -2.644 7.291 6.298 1.00 94.19 106 PHE A CA 1
ATOM 847 C C . PHE A 1 106 ? -2.233 5.851 5.991 1.00 94.19 106 PHE A C 1
ATOM 849 O O . PHE A 1 106 ? -3.073 4.969 5.841 1.00 94.19 106 PHE A O 1
ATOM 856 N N . LEU A 1 107 ? -0.927 5.636 5.846 1.00 95.88 107 LEU A N 1
ATOM 857 C CA . LEU A 1 107 ? -0.329 4.355 5.479 1.00 95.88 107 LEU A CA 1
ATOM 858 C C . LEU A 1 107 ? 0.514 3.823 6.644 1.00 95.88 107 LEU A C 1
ATOM 860 O O . LEU A 1 107 ? 1.358 4.546 7.174 1.00 95.88 107 LEU A O 1
ATOM 864 N N . GLU A 1 108 ? 0.340 2.554 7.006 1.00 95.00 108 GLU A N 1
ATOM 865 C CA . GLU A 1 108 ? 1.119 1.919 8.074 1.00 95.00 108 GLU A CA 1
ATOM 866 C C . GLU A 1 108 ? 1.549 0.482 7.755 1.00 95.00 108 GLU A C 1
ATOM 868 O O . GLU A 1 108 ? 0.949 -0.212 6.933 1.00 95.00 108 GLU A O 1
ATOM 873 N N . VAL A 1 109 ? 2.612 0.028 8.428 1.00 96.25 109 VAL A N 1
ATOM 874 C CA . VAL A 1 109 ? 3.094 -1.358 8.353 1.00 96.25 109 VAL A CA 1
ATOM 875 C C . VAL A 1 109 ? 2.447 -2.188 9.452 1.00 96.25 109 VAL A C 1
ATOM 877 O O . VAL A 1 109 ? 2.555 -1.845 10.630 1.00 96.25 109 VAL A O 1
ATOM 880 N N . ILE A 1 110 ? 1.868 -3.328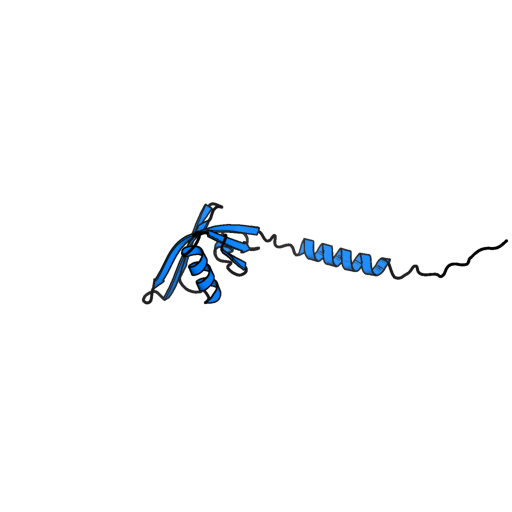 9.077 1.00 92.69 110 ILE A N 1
ATOM 881 C CA . ILE A 1 110 ? 1.310 -4.284 10.036 1.00 92.69 110 ILE A CA 1
ATOM 882 C C . ILE A 1 110 ? 2.437 -5.205 10.519 1.00 92.69 110 ILE A C 1
ATOM 884 O O . ILE A 1 110 ? 3.114 -5.849 9.708 1.00 92.69 110 ILE A O 1
ATOM 888 N N . ARG A 1 111 ? 2.645 -5.241 11.839 1.00 81.06 111 ARG A N 1
ATOM 889 C CA . ARG A 1 111 ? 3.688 -6.035 12.509 1.00 81.06 111 ARG A CA 1
ATOM 890 C C . ARG A 1 111 ? 3.221 -7.438 12.867 1.00 81.06 111 ARG A C 1
ATOM 892 O O . ARG A 1 111 ? 2.031 -7.590 13.211 1.00 81.06 111 ARG A O 1
#